Protein AF-A0A1J0AKV8-F1 (afdb_monomer)

Structure (mmCIF, N/CA/C/O backbone):
data_AF-A0A1J0AKV8-F1
#
_entry.id   AF-A0A1J0AKV8-F1
#
loop_
_atom_site.group_PDB
_atom_site.id
_atom_site.type_symbol
_atom_site.label_atom_id
_atom_site.label_alt_id
_atom_site.label_comp_id
_atom_site.label_asym_id
_atom_site.label_entity_id
_atom_site.label_seq_id
_atom_site.pdbx_PDB_ins_code
_atom_site.Cartn_x
_atom_site.Cartn_y
_atom_site.Cartn_z
_atom_site.occupancy
_atom_site.B_iso_or_equiv
_atom_site.auth_seq_id
_atom_site.auth_comp_id
_atom_site.auth_asym_id
_atom_site.auth_atom_id
_atom_site.pdbx_PDB_model_num
ATOM 1 N N . MET A 1 1 ? -36.326 6.721 4.653 1.00 40.72 1 MET A N 1
ATOM 2 C CA . MET A 1 1 ? -35.271 7.236 3.757 1.00 40.72 1 MET A CA 1
ATOM 3 C C . MET A 1 1 ? -33.947 6.752 4.329 1.00 40.72 1 MET A C 1
ATOM 5 O O . MET A 1 1 ? -33.501 7.296 5.326 1.00 40.72 1 MET A O 1
ATOM 9 N N . LEU A 1 2 ? -33.415 5.633 3.828 1.00 42.09 2 LEU A N 1
ATOM 10 C CA . LEU A 1 2 ? -32.144 5.085 4.311 1.00 42.09 2 LEU A CA 1
ATOM 11 C C . LEU A 1 2 ? -31.026 5.979 3.768 1.00 42.09 2 LEU A C 1
ATOM 13 O O . LEU A 1 2 ? -30.805 6.011 2.557 1.00 42.09 2 LEU A O 1
ATOM 17 N N . LEU A 1 3 ? -30.368 6.737 4.646 1.00 43.28 3 LEU A N 1
ATOM 18 C CA . LEU A 1 3 ? -29.078 7.344 4.340 1.00 43.28 3 LEU A CA 1
ATOM 19 C C . LEU A 1 3 ? -28.148 6.183 3.980 1.00 43.28 3 LEU A C 1
ATOM 21 O O . LEU A 1 3 ? -27.785 5.395 4.847 1.00 43.28 3 LEU A O 1
ATOM 25 N N . LYS A 1 4 ? -27.833 6.015 2.690 1.00 48.28 4 LYS A N 1
ATOM 26 C CA . LYS A 1 4 ? -26.726 5.151 2.280 1.00 48.28 4 LYS A CA 1
ATOM 27 C C . LYS A 1 4 ? -25.489 5.749 2.937 1.00 48.28 4 LYS A C 1
ATOM 29 O O . LYS A 1 4 ? -25.019 6.786 2.476 1.00 48.28 4 LYS A O 1
ATOM 34 N N . GLU A 1 5 ? -25.023 5.150 4.028 1.00 53.66 5 GLU A N 1
ATOM 35 C CA . GLU A 1 5 ? -23.727 5.481 4.605 1.00 53.66 5 GLU A CA 1
ATOM 36 C C . GLU A 1 5 ? -22.708 5.374 3.468 1.00 53.66 5 GLU A C 1
ATOM 38 O O . GLU A 1 5 ? -22.502 4.300 2.895 1.00 53.66 5 GLU A O 1
ATOM 43 N N . GLN A 1 6 ? -22.168 6.515 3.036 1.00 56.94 6 GLN A N 1
ATOM 44 C CA . GLN A 1 6 ? -21.085 6.518 2.068 1.00 56.94 6 GLN A CA 1
ATOM 45 C C . GLN A 1 6 ? -19.908 5.857 2.769 1.00 56.94 6 GLN A C 1
ATOM 47 O O . GLN A 1 6 ? -19.328 6.441 3.683 1.00 56.94 6 GLN A O 1
ATOM 52 N N . LYS A 1 7 ? -19.606 4.618 2.372 1.00 66.81 7 LYS A N 1
ATOM 53 C CA . LYS A 1 7 ? -18.429 3.906 2.862 1.00 66.81 7 LYS A CA 1
ATOM 54 C C . LYS A 1 7 ? -17.217 4.788 2.610 1.00 66.81 7 LYS A C 1
ATOM 56 O O . LYS A 1 7 ? -16.999 5.231 1.479 1.00 66.81 7 LYS A O 1
ATOM 61 N N . LYS A 1 8 ? -16.480 5.108 3.671 1.00 84.38 8 LYS A N 1
ATOM 62 C CA . LYS A 1 8 ? -15.348 6.029 3.575 1.00 84.38 8 LYS A CA 1
ATOM 63 C C . LYS A 1 8 ? -14.151 5.230 3.090 1.00 84.38 8 LYS A C 1
ATOM 65 O O . LYS A 1 8 ? -13.606 4.415 3.833 1.00 84.38 8 LYS A O 1
ATOM 70 N N . GLU A 1 9 ? -13.758 5.480 1.851 1.00 89.06 9 GLU A N 1
ATOM 71 C CA . GLU A 1 9 ? -12.579 4.875 1.241 1.00 89.06 9 GLU A CA 1
ATOM 72 C C . GLU A 1 9 ? -11.421 5.867 1.265 1.00 89.06 9 GLU A C 1
ATOM 74 O O . GLU A 1 9 ? -11.575 7.039 0.915 1.00 89.06 9 GLU A O 1
ATOM 79 N N . VAL A 1 10 ? -10.261 5.400 1.717 1.00 89.12 10 VAL A N 1
ATOM 80 C CA . VAL A 1 10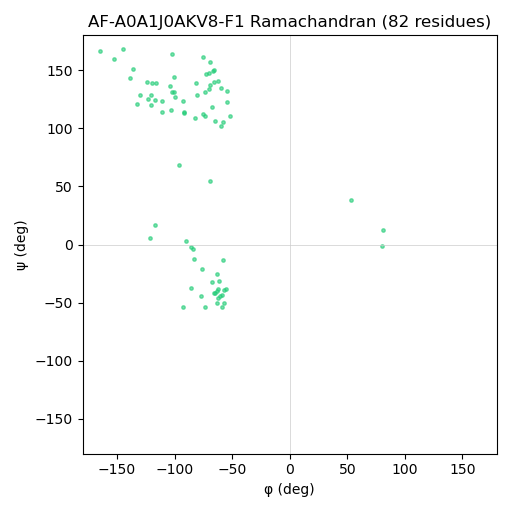 ? -9.027 6.182 1.764 1.00 89.12 10 VAL A CA 1
ATOM 81 C C . VAL A 1 10 ? -7.925 5.354 1.124 1.00 89.12 10 VAL A C 1
ATOM 83 O O . VAL A 1 10 ? -7.713 4.203 1.494 1.00 89.12 10 VAL A O 1
ATOM 86 N N . ASN A 1 11 ? -7.218 5.959 0.174 1.00 89.81 11 ASN A N 1
ATOM 87 C CA . ASN A 1 11 ? -6.019 5.390 -0.425 1.00 89.81 11 ASN A CA 1
ATOM 88 C C . ASN A 1 11 ? -4.828 6.232 0.021 1.00 89.81 11 ASN A C 1
ATOM 90 O O . ASN A 1 11 ? -4.738 7.409 -0.330 1.00 89.81 11 ASN A O 1
ATOM 94 N N . ILE A 1 12 ? -3.933 5.640 0.809 1.00 91.12 12 ILE A N 1
ATOM 95 C CA . ILE A 1 12 ? -2.657 6.269 1.153 1.00 91.12 12 ILE A CA 1
ATOM 96 C C . ILE A 1 12 ? -1.650 5.789 0.116 1.00 91.12 12 ILE A C 1
ATOM 98 O O . ILE A 1 12 ? -1.350 4.597 0.039 1.00 91.12 12 ILE A O 1
ATOM 102 N N . ILE A 1 13 ? -1.178 6.720 -0.708 1.00 89.44 13 ILE A N 1
ATOM 103 C CA . ILE A 1 13 ? -0.376 6.428 -1.893 1.00 89.44 13 ILE A CA 1
ATOM 104 C C . ILE A 1 13 ? 1.044 6.919 -1.650 1.00 89.44 13 ILE A C 1
ATOM 106 O O . ILE A 1 13 ? 1.271 8.101 -1.391 1.00 89.44 13 ILE A O 1
ATOM 110 N N . LYS A 1 14 ? 2.008 6.012 -1.774 1.00 89.88 14 LYS A N 1
ATOM 111 C CA . LYS A 1 14 ? 3.427 6.343 -1.825 1.00 89.88 14 LYS A CA 1
ATOM 112 C C . LYS A 1 14 ? 3.896 6.240 -3.266 1.00 89.88 14 LYS A C 1
ATOM 114 O O . LYS A 1 14 ? 3.897 5.154 -3.841 1.00 89.88 14 LYS A O 1
ATOM 119 N N . ILE A 1 15 ? 4.312 7.367 -3.828 1.00 86.31 15 ILE A N 1
ATOM 120 C CA . ILE A 1 15 ? 4.905 7.427 -5.164 1.00 86.31 15 ILE A CA 1
ATOM 121 C C . ILE A 1 15 ? 6.320 6.852 -5.097 1.00 86.31 15 ILE A C 1
ATOM 123 O O . ILE A 1 15 ? 7.109 7.194 -4.213 1.00 86.31 15 ILE A O 1
ATOM 127 N N . LEU A 1 16 ? 6.625 5.950 -6.018 1.00 83.75 16 LEU A N 1
ATOM 128 C CA . LEU A 1 16 ? 7.934 5.345 -6.197 1.00 83.75 16 LEU A CA 1
ATOM 129 C C . LEU A 1 16 ? 8.654 5.987 -7.384 1.00 83.75 16 LEU A C 1
ATOM 131 O O . LEU A 1 16 ? 8.042 6.622 -8.240 1.00 83.75 16 LEU A O 1
ATOM 135 N N . LEU A 1 17 ? 9.968 5.769 -7.461 1.00 78.62 17 LEU A N 1
ATOM 136 C CA . LEU A 1 17 ? 10.721 6.110 -8.662 1.00 78.62 17 LEU A CA 1
ATOM 137 C C . LEU A 1 17 ? 10.173 5.331 -9.866 1.00 78.62 17 LEU A C 1
ATOM 139 O O . LEU A 1 17 ? 9.947 4.119 -9.789 1.00 78.62 17 LEU A O 1
ATOM 143 N N . ASN A 1 18 ? 9.996 6.033 -10.983 1.00 68.50 18 ASN A N 1
ATOM 144 C CA . ASN A 1 18 ? 9.554 5.419 -12.226 1.00 68.50 18 ASN A CA 1
ATOM 145 C C . ASN A 1 18 ? 10.572 4.392 -12.724 1.00 68.50 18 ASN A C 1
ATOM 147 O O . ASN A 1 18 ? 11.787 4.590 -12.647 1.00 68.50 18 ASN A O 1
ATOM 151 N N . LYS A 1 19 ? 10.058 3.277 -13.253 1.00 70.12 19 LYS A N 1
ATOM 152 C CA . LYS A 1 19 ? 10.887 2.282 -13.936 1.00 70.12 19 LYS A CA 1
ATOM 153 C C . LYS A 1 19 ? 11.463 2.897 -15.222 1.00 70.12 19 LYS A C 1
ATOM 155 O O . LYS A 1 19 ? 10.795 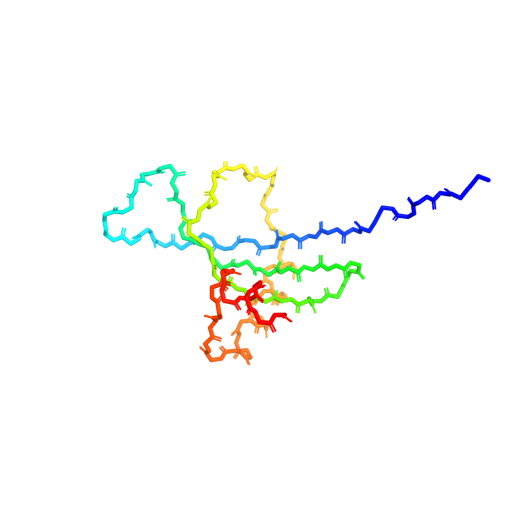3.734 -15.838 1.00 70.12 19 LYS A O 1
ATOM 160 N N . PRO A 1 20 ? 12.657 2.467 -15.670 1.00 65.12 20 PRO A N 1
ATOM 161 C CA . PRO A 1 20 ? 13.167 2.866 -16.976 1.00 65.12 20 PRO A CA 1
ATOM 162 C C . PRO A 1 20 ? 12.121 2.526 -18.050 1.00 65.12 20 PRO A C 1
ATOM 164 O O . PRO A 1 20 ? 11.615 1.404 -18.064 1.00 65.12 20 PRO A O 1
ATOM 167 N N . ASN A 1 21 ? 11.823 3.477 -18.942 1.00 68.50 21 ASN A N 1
ATOM 168 C CA . ASN A 1 21 ? 10.848 3.371 -20.044 1.00 68.50 21 ASN A CA 1
ATOM 169 C C . ASN A 1 21 ? 9.357 3.571 -19.695 1.00 68.50 21 ASN A C 1
ATOM 171 O O . ASN A 1 21 ? 8.505 3.300 -20.539 1.00 68.50 21 ASN A O 1
ATOM 175 N N . MET A 1 22 ? 9.016 4.065 -18.501 1.00 67.56 22 MET A N 1
ATOM 176 C CA . MET A 1 22 ? 7.657 4.551 -18.211 1.00 67.56 22 MET A CA 1
ATOM 177 C C . MET A 1 22 ? 7.459 5.977 -18.737 1.00 67.56 22 MET A C 1
ATOM 179 O O . MET A 1 22 ? 8.357 6.806 -18.621 1.00 67.56 22 MET A O 1
ATOM 183 N N . LEU A 1 23 ? 6.287 6.261 -19.314 1.00 66.00 23 LEU A N 1
ATOM 184 C CA . LEU A 1 23 ? 5.913 7.622 -19.709 1.00 66.00 23 LEU A CA 1
ATOM 185 C C . LEU A 1 23 ? 5.767 8.496 -18.455 1.00 66.00 23 LEU A C 1
ATOM 187 O O . LEU A 1 23 ? 5.149 8.058 -17.489 1.00 66.00 23 LEU A O 1
ATOM 191 N N . ASP A 1 24 ? 6.230 9.747 -18.506 1.00 67.88 24 ASP A N 1
ATOM 192 C CA . ASP A 1 24 ? 6.215 10.697 -17.372 1.00 67.88 24 ASP A CA 1
ATOM 193 C C . ASP A 1 24 ? 4.818 10.974 -16.783 1.00 67.88 24 ASP A C 1
ATOM 195 O O . ASP A 1 24 ? 4.687 11.547 -15.706 1.00 67.88 24 ASP A O 1
ATOM 199 N N . VAL A 1 25 ? 3.757 10.574 -17.487 1.00 69.19 25 VAL A N 1
ATOM 200 C CA . VAL A 1 25 ? 2.360 10.723 -17.056 1.00 69.19 25 VAL A CA 1
ATOM 201 C C . VAL A 1 25 ? 1.884 9.620 -16.108 1.00 69.19 25 VAL A C 1
ATOM 203 O O . VAL A 1 25 ? 0.801 9.750 -15.534 1.00 69.19 25 VAL A O 1
ATOM 206 N N . PHE A 1 26 ? 2.655 8.539 -15.970 1.00 72.56 26 PHE A N 1
ATOM 207 C CA . PHE A 1 26 ? 2.349 7.412 -15.099 1.00 72.56 26 PHE A CA 1
ATOM 208 C C . PHE A 1 26 ? 3.400 7.291 -14.007 1.00 72.56 26 PHE A C 1
ATOM 210 O O . PHE A 1 26 ? 4.600 7.434 -14.254 1.00 72.56 26 PHE A O 1
ATOM 217 N N . VAL A 1 27 ? 2.933 7.005 -12.794 1.00 75.62 27 VAL A N 1
ATOM 218 C CA . VAL A 1 27 ? 3.803 6.763 -11.649 1.00 75.62 27 VAL A CA 1
ATOM 219 C C . VAL A 1 27 ? 3.605 5.366 -11.084 1.00 75.62 27 VAL A C 1
ATOM 221 O O . VAL A 1 27 ? 2.480 4.881 -10.952 1.00 75.62 27 VA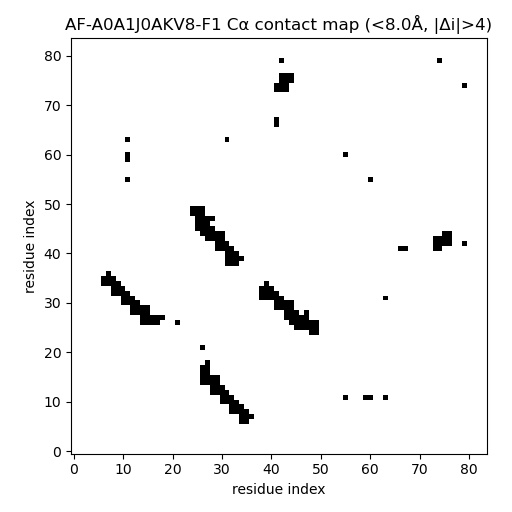L A O 1
ATOM 224 N N . CYS A 1 28 ? 4.717 4.732 -10.716 1.00 83.88 28 CYS A N 1
ATOM 225 C CA . CYS A 1 28 ? 4.694 3.555 -9.855 1.00 83.88 28 CYS A CA 1
ATOM 226 C C . CYS A 1 28 ? 4.288 3.982 -8.440 1.00 83.88 28 CYS A C 1
ATOM 228 O O . CYS A 1 28 ? 4.846 4.934 -7.897 1.00 83.88 28 CYS A O 1
ATOM 230 N N . THR A 1 29 ? 3.375 3.258 -7.804 1.00 88.00 29 THR A N 1
ATOM 231 C CA . THR A 1 29 ? 2.926 3.531 -6.440 1.00 88.00 29 THR A CA 1
ATOM 232 C C . THR A 1 29 ? 2.821 2.260 -5.610 1.00 88.00 29 THR A C 1
ATOM 234 O O . THR A 1 29 ? 2.543 1.178 -6.125 1.00 88.00 29 THR A O 1
ATOM 237 N N . GLU A 1 30 ? 3.021 2.401 -4.302 1.00 92.00 30 GLU A N 1
ATOM 238 C CA . GLU A 1 30 ? 2.487 1.475 -3.302 1.00 92.00 30 GLU A CA 1
ATOM 239 C C . GLU A 1 30 ? 1.230 2.128 -2.710 1.00 92.00 30 GLU A C 1
ATOM 241 O O . GLU A 1 30 ? 1.280 3.276 -2.262 1.00 92.00 30 GLU A O 1
ATOM 246 N N . THR A 1 31 ? 0.102 1.422 -2.717 1.00 91.69 31 THR A N 1
ATOM 247 C CA . THR A 1 31 ? -1.194 1.946 -2.271 1.00 91.69 31 THR A CA 1
ATOM 248 C C . THR A 1 31 ? -1.733 1.113 -1.120 1.00 91.69 31 THR A C 1
ATOM 250 O O . THR A 1 31 ? -1.975 -0.082 -1.281 1.00 91.69 31 THR A O 1
ATOM 253 N N . LEU A 1 32 ? -1.940 1.755 0.032 1.00 93.62 32 LEU A N 1
ATOM 254 C CA . LEU A 1 32 ? -2.658 1.183 1.167 1.00 93.62 32 LEU A CA 1
ATOM 255 C C . LEU A 1 32 ? -4.138 1.554 1.048 1.00 93.62 32 LEU A C 1
ATOM 257 O O . LEU A 1 32 ? -4.492 2.732 1.156 1.00 93.62 32 LEU A O 1
ATOM 261 N N . TYR A 1 33 ? -4.983 0.549 0.843 1.00 92.25 33 TYR A N 1
ATOM 262 C CA . TYR A 1 33 ? -6.427 0.704 0.738 1.00 92.25 33 TYR A CA 1
ATOM 263 C C . TYR A 1 33 ? -7.088 0.500 2.100 1.00 92.25 33 TYR A C 1
ATOM 265 O O . TYR A 1 33 ? -6.934 -0.541 2.745 1.00 92.25 33 TYR A O 1
ATOM 273 N N . ILE A 1 34 ? -7.834 1.515 2.530 1.00 91.06 34 ILE A N 1
ATOM 274 C CA . ILE A 1 34 ? -8.568 1.529 3.789 1.00 91.06 34 ILE A CA 1
ATOM 275 C C . ILE A 1 34 ? -10.045 1.727 3.483 1.00 91.06 34 ILE A C 1
ATOM 277 O O . ILE A 1 34 ? -10.430 2.695 2.821 1.00 91.06 34 ILE A O 1
ATOM 281 N N . LYS A 1 35 ? -10.878 0.849 4.036 1.00 90.88 35 LYS A N 1
ATOM 282 C CA . LYS A 1 35 ? -12.333 0.938 3.952 1.00 90.88 35 LYS A CA 1
ATOM 283 C C . LYS A 1 35 ? -12.915 0.958 5.353 1.00 90.88 35 LYS A C 1
ATOM 285 O O . LYS A 1 35 ? -12.615 0.088 6.165 1.00 90.88 35 LYS A O 1
ATOM 290 N N . ASP A 1 36 ? -13.722 1.974 5.645 1.00 88.81 36 ASP A N 1
ATOM 291 C CA . ASP A 1 36 ? -14.416 2.111 6.931 1.00 88.81 36 ASP A CA 1
ATOM 292 C C . ASP A 1 36 ? -13.451 2.020 8.139 1.00 88.81 36 ASP A C 1
ATOM 294 O O . ASP A 1 36 ? -13.743 1.421 9.172 1.00 88.81 36 ASP A O 1
ATOM 298 N N . GLY A 1 37 ? -12.257 2.613 7.985 1.00 86.19 37 GLY A N 1
ATOM 299 C CA . GLY A 1 37 ? -11.203 2.660 9.006 1.00 86.19 37 GLY A CA 1
ATOM 300 C C . GLY A 1 37 ? -10.349 1.393 9.130 1.00 86.19 37 GLY A C 1
ATOM 301 O O . GLY A 1 37 ? -9.413 1.381 9.926 1.00 86.19 37 GLY A O 1
ATOM 302 N N . GLN A 1 38 ? -10.632 0.351 8.347 1.00 88.75 38 GLN A N 1
ATOM 303 C CA . GLN A 1 38 ? -9.889 -0.907 8.362 1.00 88.75 38 GLN A CA 1
ATOM 304 C C . GLN A 1 38 ? -8.965 -1.007 7.153 1.00 88.75 38 GLN A C 1
ATOM 306 O O . GLN A 1 38 ? -9.358 -0.684 6.034 1.00 88.75 38 GLN A O 1
ATOM 311 N N . VAL A 1 39 ? -7.735 -1.466 7.389 1.00 90.94 39 VAL A N 1
ATOM 312 C CA . VAL A 1 39 ? -6.799 -1.807 6.314 1.00 90.94 39 VAL A CA 1
ATOM 313 C C . VAL A 1 39 ? -7.340 -3.032 5.589 1.00 90.94 39 VAL A C 1
ATOM 315 O O . VAL A 1 39 ? -7.492 -4.088 6.200 1.00 90.94 39 VAL A O 1
ATOM 318 N N . CYS A 1 40 ? -7.629 -2.875 4.302 1.00 90.38 40 CYS A N 1
ATOM 319 C CA . CYS A 1 40 ? -8.084 -3.961 3.446 1.00 90.38 40 CYS A CA 1
ATOM 320 C C . CYS A 1 40 ? -6.899 -4.614 2.742 1.00 90.38 40 CYS A C 1
ATOM 322 O O . CYS A 1 40 ? -6.705 -5.814 2.876 1.00 90.38 40 CYS A O 1
ATOM 324 N N . ASP A 1 41 ? -6.083 -3.809 2.057 1.00 90.62 41 ASP A N 1
ATOM 325 C CA . ASP A 1 41 ? -4.994 -4.305 1.220 1.00 90.62 41 ASP A CA 1
ATOM 326 C C . ASP A 1 41 ? -3.854 -3.299 1.093 1.00 90.62 41 ASP A C 1
ATOM 328 O O . ASP A 1 41 ? -4.030 -2.091 1.270 1.00 90.62 41 ASP A O 1
ATOM 332 N N . LEU A 1 42 ? -2.686 -3.815 0.721 1.00 92.12 42 LEU A N 1
ATOM 333 C CA . LEU A 1 42 ? -1.525 -3.043 0.307 1.00 92.12 42 LEU A CA 1
ATOM 334 C C . LEU A 1 42 ? -0.975 -3.660 -0.979 1.00 92.12 42 LEU A C 1
ATOM 336 O O . LEU A 1 42 ? -0.625 -4.838 -1.006 1.00 92.12 42 LEU A O 1
ATOM 340 N N . TYR A 1 43 ? -0.915 -2.871 -2.046 1.00 89.81 43 TYR A N 1
ATOM 341 C CA . TYR A 1 43 ? -0.560 -3.361 -3.379 1.00 89.81 43 TYR A CA 1
ATOM 342 C C . TYR A 1 43 ? 0.249 -2.333 -4.166 1.00 89.81 43 TYR A C 1
ATOM 344 O O . TYR A 1 43 ? 0.352 -1.166 -3.781 1.00 89.81 43 TYR A O 1
ATOM 352 N N . THR A 1 44 ? 0.826 -2.767 -5.286 1.00 88.94 44 THR A N 1
ATOM 353 C CA . THR A 1 44 ? 1.520 -1.882 -6.231 1.00 88.94 44 THR A CA 1
ATOM 354 C C . THR A 1 44 ? 0.652 -1.546 -7.442 1.00 88.94 44 THR A C 1
ATOM 356 O O . THR A 1 44 ? -0.129 -2.377 -7.909 1.00 88.94 44 THR A O 1
ATOM 359 N N . ASN A 1 45 ? 0.773 -0.320 -7.952 1.00 83.00 45 ASN A N 1
ATOM 360 C CA . ASN A 1 45 ? 0.089 0.133 -9.165 1.00 83.00 45 ASN A CA 1
ATOM 361 C C . ASN A 1 45 ? 1.043 0.981 -10.018 1.00 83.00 45 ASN A C 1
ATOM 363 O O . ASN A 1 45 ? 1.866 1.714 -9.484 1.00 83.00 45 ASN A O 1
ATOM 367 N N . ASP A 1 46 ? 0.956 0.871 -11.334 1.00 76.75 46 ASP A N 1
ATOM 368 C CA . ASP A 1 46 ? 1.801 1.552 -12.316 1.00 76.75 46 ASP A CA 1
ATOM 369 C C . ASP A 1 46 ? 1.003 2.426 -13.303 1.00 76.75 46 ASP A C 1
ATOM 371 O O . ASP A 1 46 ? 1.583 3.023 -14.203 1.00 76.75 46 ASP A O 1
ATOM 375 N N . TRP A 1 47 ? -0.313 2.571 -13.104 1.00 68.50 47 TRP A N 1
ATOM 376 C CA . TRP A 1 47 ? -1.211 3.330 -13.993 1.00 68.50 47 TRP A CA 1
ATOM 377 C C . TRP A 1 47 ? -1.873 4.541 -13.329 1.00 68.50 47 TRP A C 1
ATOM 379 O O . TRP A 1 47 ? -2.870 5.068 -13.831 1.00 68.50 47 TRP A O 1
ATOM 389 N N . VAL A 1 48 ? -1.358 5.001 -12.187 1.00 68.19 48 VAL A N 1
ATOM 390 C CA . VAL A 1 48 ? -1.964 6.130 -11.472 1.00 68.19 48 VAL A CA 1
ATOM 391 C C . VAL A 1 48 ? -1.625 7.429 -12.202 1.00 68.19 48 VAL A C 1
ATOM 393 O O . VAL A 1 48 ? -0.473 7.856 -12.236 1.00 68.19 48 VAL A O 1
ATOM 396 N N . LYS A 1 49 ? -2.646 8.060 -12.794 1.00 65.38 49 LYS A N 1
ATOM 397 C CA . LYS A 1 49 ? -2.573 9.448 -13.263 1.00 65.38 49 LYS A CA 1
ATOM 398 C C . LYS A 1 49 ? -2.489 10.350 -12.033 1.00 65.38 49 LYS A C 1
ATOM 400 O O . LYS A 1 49 ? -3.215 10.108 -11.073 1.00 65.38 49 LYS A O 1
ATOM 405 N N . ASP A 1 50 ? -1.633 11.365 -12.070 1.00 58.66 50 ASP A N 1
ATOM 406 C CA . ASP A 1 50 ? -1.253 12.212 -10.926 1.00 58.66 50 ASP A CA 1
ATOM 407 C C . ASP A 1 50 ? -2.380 13.140 -10.401 1.00 58.66 50 ASP A C 1
ATOM 409 O O . ASP A 1 50 ? -2.260 14.360 -10.338 1.00 58.66 50 ASP A O 1
ATOM 413 N N . SER A 1 51 ? -3.544 12.581 -10.066 1.00 62.09 51 SER A N 1
ATOM 414 C CA . SER A 1 51 ? -4.664 13.285 -9.443 1.00 62.09 51 SER A CA 1
ATOM 415 C C . SER A 1 51 ? -4.614 13.092 -7.929 1.00 62.09 51 SER A C 1
ATOM 417 O O . SER A 1 51 ? -5.443 12.392 -7.344 1.00 62.09 51 SER A O 1
ATOM 419 N N . ILE A 1 52 ? -3.602 13.687 -7.300 1.00 65.44 52 ILE A N 1
ATOM 420 C CA . ILE A 1 52 ? -3.434 13.710 -5.844 1.00 65.44 52 ILE A CA 1
ATOM 421 C C . ILE A 1 52 ? -4.326 14.809 -5.264 1.00 65.44 52 ILE A C 1
ATOM 423 O O . ILE A 1 52 ? -4.298 15.951 -5.713 1.00 65.44 52 ILE A O 1
ATOM 427 N N . GLN A 1 53 ? -5.138 14.469 -4.260 1.00 68.75 53 GLN A N 1
ATOM 428 C CA . GLN A 1 53 ? -6.060 15.429 -3.638 1.00 68.75 53 GLN A CA 1
ATOM 429 C C . GLN A 1 53 ? -5.405 16.258 -2.524 1.00 68.75 53 GLN A C 1
ATOM 431 O O . GLN A 1 53 ? -5.737 17.430 -2.364 1.00 68.75 53 GLN A O 1
ATOM 436 N N . ARG A 1 54 ? -4.519 15.643 -1.727 1.00 86.94 54 ARG A N 1
ATOM 437 C CA . ARG A 1 54 ? -3.797 16.267 -0.606 1.00 86.94 54 ARG A CA 1
ATOM 438 C C . ARG A 1 54 ? -2.610 15.412 -0.163 1.00 86.94 54 ARG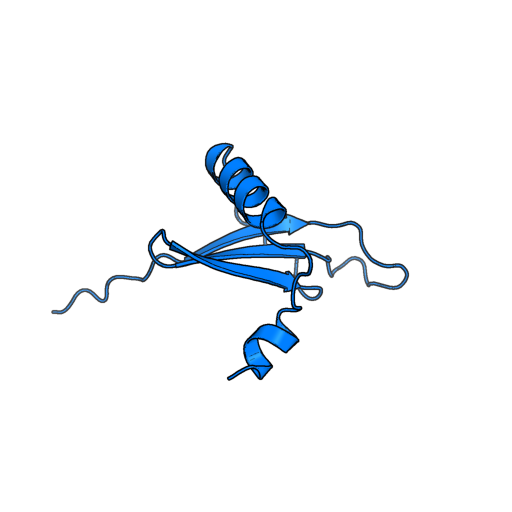 A C 1
ATOM 440 O O . ARG A 1 54 ? -2.559 14.221 -0.464 1.00 86.94 54 ARG A O 1
ATOM 447 N N . GLU A 1 55 ? -1.730 16.001 0.638 1.00 87.44 55 GLU A N 1
ATOM 448 C CA . GLU A 1 55 ? -0.691 15.267 1.361 1.00 87.44 55 GLU A CA 1
ATOM 449 C C . GLU A 1 55 ? -1.286 14.404 2.490 1.00 87.44 55 GLU A C 1
ATOM 451 O O . GLU A 1 55 ? -2.316 14.741 3.093 1.00 87.44 55 GLU A O 1
ATOM 456 N N . ALA A 1 56 ? -0.641 13.266 2.756 1.00 89.94 56 ALA A N 1
ATOM 457 C CA . ALA A 1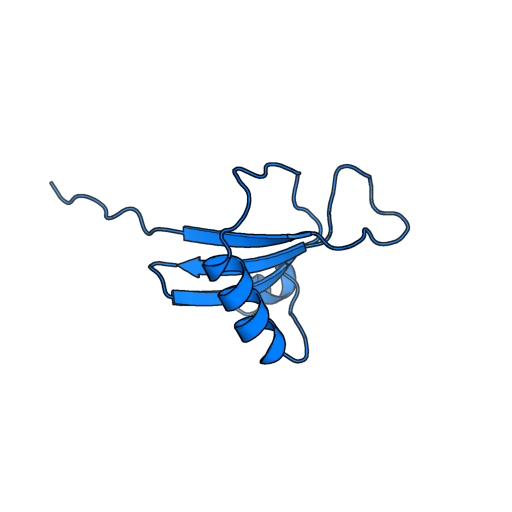 56 ? -0.99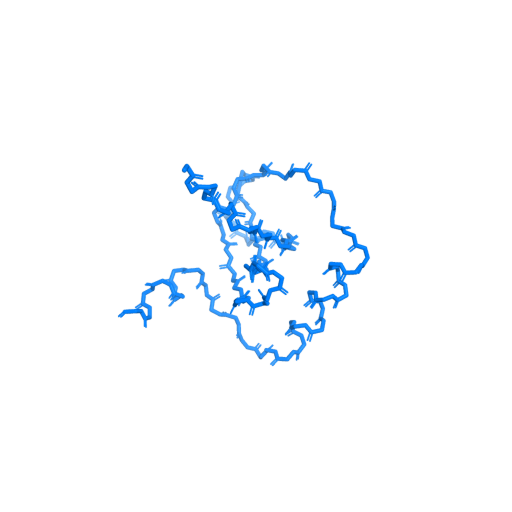9 12.365 3.848 1.00 89.94 56 ALA A CA 1
ATOM 458 C C . ALA A 1 56 ? -0.594 12.958 5.209 1.00 89.94 56 ALA A C 1
ATOM 460 O O . ALA A 1 56 ? 0.421 13.642 5.323 1.00 89.94 56 ALA A O 1
ATOM 461 N N . THR A 1 57 ? -1.368 12.679 6.256 1.00 92.50 57 THR A N 1
ATOM 462 C CA . THR A 1 57 ? -1.022 13.073 7.629 1.00 92.50 57 THR A CA 1
ATOM 463 C C . THR A 1 57 ? 0.082 12.180 8.200 1.00 92.50 57 THR A C 1
ATOM 465 O O . THR A 1 57 ? 0.281 11.053 7.753 1.00 92.50 57 THR A O 1
ATOM 468 N N . GLU A 1 58 ? 0.760 12.624 9.264 1.00 94.50 58 GLU A N 1
ATOM 469 C CA . GLU A 1 58 ? 1.779 11.801 9.940 1.00 94.50 58 GLU A CA 1
ATOM 470 C C . GLU A 1 58 ? 1.212 10.453 10.419 1.00 94.50 58 GLU A C 1
ATOM 472 O O . GLU A 1 58 ? 1.846 9.413 10.271 1.00 94.50 58 GLU A O 1
ATOM 477 N N . SER A 1 59 ? -0.021 10.436 10.931 1.00 91.94 59 SER A N 1
ATOM 478 C CA . SER A 1 59 ? -0.691 9.197 11.340 1.00 91.94 59 SER A CA 1
ATOM 479 C C . SER A 1 59 ? -0.940 8.239 10.170 1.00 91.94 59 SER A C 1
ATOM 481 O O . SER A 1 59 ? -0.749 7.033 10.320 1.00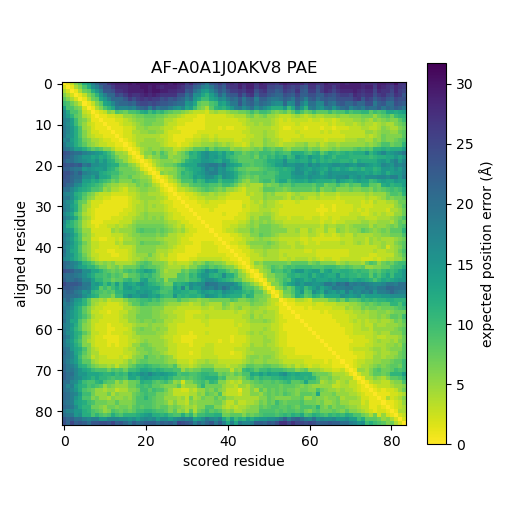 91.94 59 SER A O 1
ATOM 483 N N . GLU A 1 60 ? -1.327 8.761 9.003 1.00 91.75 60 GLU A N 1
ATOM 484 C CA . GLU A 1 60 ? -1.498 7.990 7.766 1.00 91.75 60 GLU A CA 1
ATOM 485 C C . GLU A 1 60 ? -0.149 7.421 7.292 1.00 91.75 60 GLU A C 1
ATOM 487 O O . GLU A 1 60 ? -0.054 6.241 6.948 1.00 91.75 60 GLU A O 1
ATOM 492 N N . ILE A 1 61 ? 0.919 8.220 7.366 1.00 93.19 61 ILE A N 1
ATOM 493 C CA . ILE A 1 61 ? 2.286 7.802 7.028 1.00 93.19 61 ILE A CA 1
ATOM 494 C C . ILE A 1 61 ? 2.768 6.675 7.955 1.00 93.19 61 ILE A C 1
ATOM 496 O O . ILE A 1 61 ? 3.326 5.681 7.482 1.00 93.19 61 ILE A O 1
ATOM 500 N N . GLN A 1 62 ? 2.554 6.796 9.266 1.00 94.62 62 GLN A N 1
ATOM 501 C CA . GLN A 1 62 ? 2.947 5.765 10.234 1.00 94.62 62 GLN A CA 1
ATOM 502 C C . GLN A 1 62 ? 2.154 4.470 10.039 1.00 94.62 62 GLN A C 1
ATOM 504 O O . GLN A 1 62 ? 2.731 3.382 10.058 1.00 94.62 62 GLN A O 1
ATOM 509 N N . LEU A 1 63 ? 0.843 4.571 9.790 1.00 94.06 63 LEU A N 1
ATOM 510 C CA . LEU A 1 63 ? 0.005 3.412 9.480 1.00 94.06 63 LEU A CA 1
ATOM 511 C C . LEU A 1 63 ? 0.518 2.671 8.239 1.00 94.06 63 LEU A C 1
ATOM 513 O O . LEU A 1 63 ? 0.622 1.441 8.249 1.00 94.06 63 LEU A O 1
ATOM 517 N N . PHE A 1 64 ? 0.883 3.420 7.199 1.00 94.50 64 PHE A N 1
ATOM 518 C CA . PHE A 1 64 ? 1.462 2.867 5.984 1.00 94.50 64 PHE A CA 1
ATOM 519 C C . PHE A 1 64 ? 2.754 2.094 6.265 1.00 94.50 64 PHE A C 1
ATOM 521 O O . PHE A 1 64 ? 2.851 0.919 5.913 1.00 94.50 64 PHE A O 1
ATOM 528 N N . LYS A 1 65 ? 3.729 2.721 6.938 1.00 93.38 65 LYS A N 1
ATOM 529 C CA . LYS A 1 65 ? 5.026 2.098 7.261 1.00 93.38 65 LYS A CA 1
ATOM 530 C C . LYS A 1 65 ? 4.852 0.809 8.065 1.00 93.38 65 LYS A C 1
ATOM 532 O O . LYS A 1 65 ? 5.337 -0.238 7.646 1.00 93.38 65 LYS A O 1
ATOM 537 N N . ASN A 1 66 ? 4.060 0.866 9.137 1.00 93.38 66 ASN A N 1
ATOM 538 C CA . ASN A 1 66 ? 3.790 -0.283 10.006 1.00 93.38 66 ASN A CA 1
ATOM 539 C C . ASN A 1 66 ? 3.104 -1.442 9.272 1.00 93.38 66 ASN A C 1
ATOM 541 O O . ASN A 1 66 ? 3.267 -2.601 9.653 1.00 93.38 66 ASN A O 1
ATOM 545 N N . THR A 1 67 ? 2.291 -1.141 8.256 1.00 92.06 67 THR A N 1
ATOM 546 C CA . THR A 1 67 ? 1.645 -2.171 7.433 1.00 92.06 67 THR A CA 1
ATOM 547 C C . THR A 1 67 ? 2.638 -2.758 6.436 1.00 92.06 67 THR A C 1
ATOM 549 O O . THR A 1 67 ? 2.740 -3.976 6.314 1.00 92.06 67 THR A O 1
ATOM 552 N N . ARG A 1 68 ? 3.425 -1.903 5.773 1.00 91.19 68 ARG A N 1
ATOM 553 C CA . ARG A 1 68 ? 4.411 -2.305 4.766 1.00 91.19 68 ARG A CA 1
ATOM 554 C C . ARG A 1 68 ? 5.518 -3.194 5.329 1.00 91.19 68 ARG A C 1
ATOM 556 O O . ARG A 1 68 ? 5.919 -4.128 4.640 1.00 91.19 68 ARG A O 1
ATOM 563 N N . GLU A 1 69 ? 5.985 -2.932 6.550 1.00 91.31 69 GLU A N 1
ATOM 564 C CA . GLU A 1 69 ? 7.014 -3.735 7.235 1.00 91.31 69 GLU A CA 1
ATOM 565 C C . GLU A 1 69 ? 6.573 -5.179 7.508 1.00 91.31 69 GLU A C 1
ATOM 567 O O . GLU A 1 69 ? 7.405 -6.078 7.600 1.00 91.31 69 GLU A O 1
ATOM 572 N N . LYS A 1 70 ? 5.262 -5.421 7.612 1.00 89.25 70 LYS A N 1
ATOM 573 C CA . LYS A 1 70 ? 4.697 -6.754 7.870 1.00 89.25 70 LYS A CA 1
ATOM 574 C C . LYS A 1 70 ? 4.528 -7.594 6.603 1.00 89.25 70 LYS A C 1
ATOM 576 O O . LYS A 1 70 ? 4.108 -8.743 6.704 1.00 89.25 70 LYS A O 1
ATOM 581 N N . MET A 1 71 ? 4.822 -7.038 5.427 1.00 85.31 71 MET A N 1
ATOM 582 C CA . MET A 1 71 ? 4.650 -7.703 4.136 1.00 85.31 71 MET A CA 1
ATOM 583 C C . MET A 1 71 ? 6.002 -7.868 3.440 1.00 85.31 71 MET A C 1
ATOM 585 O O . MET A 1 71 ? 6.718 -6.890 3.232 1.00 85.31 71 MET A O 1
ATOM 589 N N . SER A 1 72 ? 6.356 -9.100 3.068 1.00 76.25 72 SER A N 1
ATOM 590 C CA . SER A 1 72 ? 7.591 -9.380 2.323 1.00 76.25 72 SER A CA 1
ATOM 591 C C . SER A 1 72 ? 7.462 -8.936 0.866 1.00 76.25 72 SER A C 1
ATOM 593 O O . SER A 1 72 ? 8.235 -8.094 0.412 1.00 76.25 72 SER A O 1
ATOM 595 N N . ASP A 1 73 ? 6.413 -9.404 0.189 1.00 84.50 73 ASP A N 1
ATOM 596 C CA . ASP A 1 73 ? 6.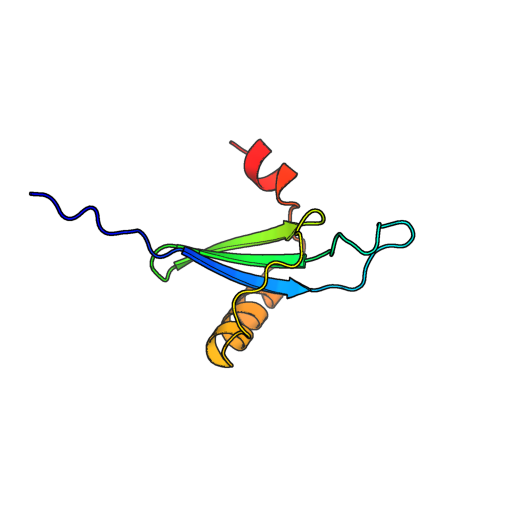141 -9.132 -1.221 1.00 84.50 73 ASP A CA 1
ATOM 597 C C . ASP A 1 73 ? 4.751 -8.516 -1.391 1.00 84.50 73 ASP A C 1
ATOM 599 O O . ASP A 1 73 ? 3.794 -8.913 -0.723 1.00 84.50 73 ASP A O 1
ATOM 603 N N . LEU A 1 74 ? 4.644 -7.532 -2.285 1.00 83.44 74 LEU A N 1
ATOM 604 C CA . LEU A 1 74 ? 3.372 -6.904 -2.632 1.00 83.44 74 LEU A CA 1
ATOM 605 C C . LEU A 1 74 ? 2.880 -7.442 -3.968 1.00 83.44 74 LEU A C 1
ATOM 607 O O . LEU A 1 74 ? 3.613 -7.416 -4.956 1.00 83.44 74 LEU A O 1
ATOM 611 N N . LYS A 1 75 ? 1.609 -7.842 -4.006 1.00 85.19 75 LYS A N 1
ATOM 612 C CA . LYS A 1 75 ? 0.904 -8.094 -5.262 1.00 85.19 75 LYS A CA 1
ATOM 613 C C . LYS A 1 75 ? 0.731 -6.782 -6.033 1.00 85.19 75 LYS A C 1
ATOM 615 O O . LYS A 1 75 ? 0.589 -5.702 -5.448 1.00 85.19 75 LYS A O 1
ATOM 620 N N . SER A 1 76 ? 0.719 -6.868 -7.351 1.00 83.06 76 SER A N 1
ATOM 621 C CA . SER A 1 76 ? 0.176 -5.815 -8.205 1.00 83.06 76 SER A CA 1
ATOM 622 C C . SER A 1 76 ? -1.344 -5.741 -8.057 1.00 83.06 76 SER A C 1
ATOM 624 O O . SER A 1 76 ? -1.998 -6.720 -7.688 1.00 83.06 76 SER A O 1
ATOM 626 N N . PHE A 1 77 ? -1.932 -4.588 -8.378 1.00 79.19 77 PHE A N 1
ATOM 627 C CA . PHE A 1 77 ? -3.390 -4.448 -8.412 1.00 79.19 77 PHE A CA 1
ATOM 628 C C . PHE A 1 77 ? -4.049 -5.491 -9.332 1.00 79.19 77 PHE A C 1
ATOM 630 O O . PHE A 1 77 ? -5.082 -6.051 -8.980 1.00 79.19 77 PHE A O 1
ATOM 637 N N . GLY A 1 78 ? -3.424 -5.801 -10.475 1.00 79.19 78 GLY A N 1
ATOM 638 C CA . GLY A 1 78 ? -3.902 -6.829 -11.403 1.00 79.19 78 GLY A CA 1
ATOM 639 C C . GLY A 1 78 ? -3.971 -8.221 -10.769 1.00 79.19 78 GLY A C 1
ATOM 640 O O . GLY A 1 78 ? -4.981 -8.902 -10.907 1.00 79.19 78 GLY A O 1
ATOM 641 N N . GLU A 1 79 ? -2.939 -8.614 -10.020 1.00 82.06 79 GLU A N 1
ATOM 642 C CA . GLU A 1 79 ? -2.916 -9.891 -9.292 1.00 82.06 79 GLU A CA 1
ATOM 643 C C . GLU A 1 79 ? -3.927 -9.931 -8.142 1.00 82.06 79 GLU A C 1
ATOM 645 O O . GLU A 1 79 ? -4.454 -10.998 -7.822 1.00 82.06 79 GLU A O 1
ATOM 650 N N . LEU A 1 80 ? -4.193 -8.785 -7.504 1.00 82.19 80 LEU A N 1
ATOM 651 C CA . LEU A 1 80 ? -5.194 -8.680 -6.445 1.00 82.19 80 LEU A CA 1
ATOM 652 C 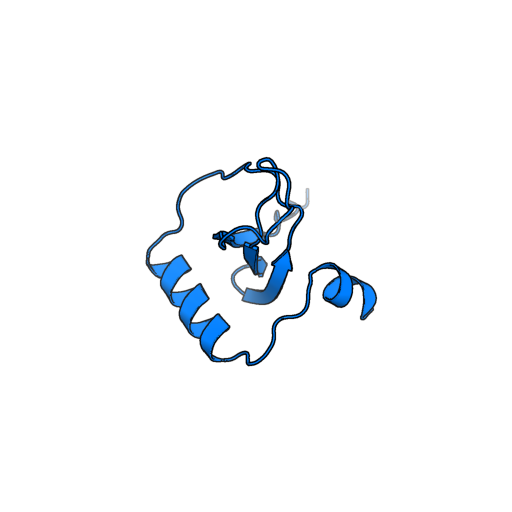C . LEU A 1 80 ? -6.593 -8.983 -6.996 1.00 82.19 80 LEU A C 1
ATOM 654 O O . LEU A 1 80 ? -7.281 -9.842 -6.454 1.00 82.19 80 LEU A O 1
ATOM 658 N N . VAL A 1 81 ? -6.981 -8.336 -8.100 1.00 80.00 81 VAL A N 1
ATOM 659 C CA . VAL A 1 81 ? -8.325 -8.491 -8.686 1.00 80.00 81 VAL A CA 1
ATOM 660 C C . VAL A 1 81 ? -8.520 -9.804 -9.444 1.00 80.00 81 VAL A C 1
ATOM 662 O O . VAL A 1 81 ? -9.652 -10.227 -9.640 1.00 80.00 81 VAL A O 1
ATOM 665 N N . SER A 1 82 ? -7.444 -10.467 -9.876 1.00 74.75 82 SER A N 1
ATOM 666 C CA . SER A 1 82 ? -7.519 -11.772 -10.549 1.00 74.75 82 SER A CA 1
ATOM 667 C C . SER A 1 82 ? -7.548 -12.966 -9.587 1.00 74.75 82 SER A C 1
ATOM 669 O O . SER A 1 82 ? -7.557 -14.105 -10.044 1.00 74.75 82 SER A O 1
ATOM 671 N N . SER A 1 83 ? -7.454 -12.724 -8.275 1.00 63.72 83 SER A N 1
ATOM 672 C CA . SER A 1 83 ? -7.442 -13.769 -7.241 1.00 63.72 83 SER A CA 1
ATOM 673 C C . SER A 1 83 ? -8.849 -14.133 -6.718 1.00 63.72 83 SER A C 1
ATOM 675 O O . SER A 1 83 ? -8.936 -14.938 -5.790 1.00 63.72 83 SER A O 1
ATOM 677 N N . GLU A 1 84 ? -9.915 -13.546 -7.276 1.00 50.41 84 GLU A N 1
ATOM 678 C CA . GLU A 1 84 ? -11.334 -13.865 -7.002 1.00 50.41 84 GLU A CA 1
ATOM 679 C C . GLU A 1 84 ? -11.907 -14.875 -8.009 1.00 50.41 84 GLU A C 1
ATOM 681 O O . GLU A 1 84 ? -12.730 -15.718 -7.580 1.00 50.41 84 GLU A O 1
#

Nearest PDB structures (foldseek):
  2h4v-assembly2_B  TM=3.672E-01  e=2.931E+00  Homo sapiens
  1p15-assembly2_B  TM=2.838E-01  e=1.922E+00  Mus musculus
  6p4t-assembly1_B  TM=2.634E-01  e=7.240E+00  Salmonella enterica subsp. enterica serovar Typhi str. CT18

Mean predicted aligned error: 8.02 Å

Secondary structure (DSSP, 8-state):
--------EEEEEEEPPPPTT--TT-EEEEEEEEETTEEEEEEEEEEE-S---SPPPHHHHHHHHHHHTT-SSPPBHHHHHTT-

Solvent-accessible surface area (backbone atoms only — not comparable to full-atom values): 5334 Å² total; per-residue (Å²): 132,83,79,75,76,75,77,51,73,47,72,54,73,45,79,48,82,65,60,92,92,59,59,91,69,40,36,29,30,43,38,38,36,26,49,73,89,39,82,74,49,63,30,32,45,62,77,48,60,88,78,77,90,73,84,80,51,71,68,55,53,50,52,48,52,66,53,52,74,76,47,93,75,69,47,41,53,68,59,59,71,70,73,118

Sequence (84 aa):
MLLKEQKKEVNIIKILLNKPNMLDVFVCTETLYIKDGQVCDLYTNDWVKDSIQREATESEIQLFKNTREKMSDLKSFGELVSSE

Radius of gyration: 14.4 Å; Cα contacts (8 Å, |Δi|>4): 105; chains: 1; bounding box: 48×30×31 Å

Organism: Bacillus subtilis (NCBI:txid1423)

Foldseek 3Di:
DDPPPPWDKDKDWDWDDDDPPQDPQWTKIWIFIDTNNDTDFTAIETHDGPPDPDDDDPVSVVVVVVVVVVDPDHYHPVRVVVVD

pLDDT: mean 79.91, std 13.73, range [40.72, 94.62]